Protein AF-X1FLE8-F1 (afdb_monomer)

Radius of gyration: 10.7 Å; Cα contacts (8 Å, |Δi|>4): 84; chains: 1; bounding box: 26×16×27 Å

Foldseek 3Di:
DQVVVQWDFDDDDPFWTKIARPVVRFIDIHGPDPDDDQVRQCVRCVRSVHHRDDDD

InterPro domains:
  IPR012933 HicA mRNA interf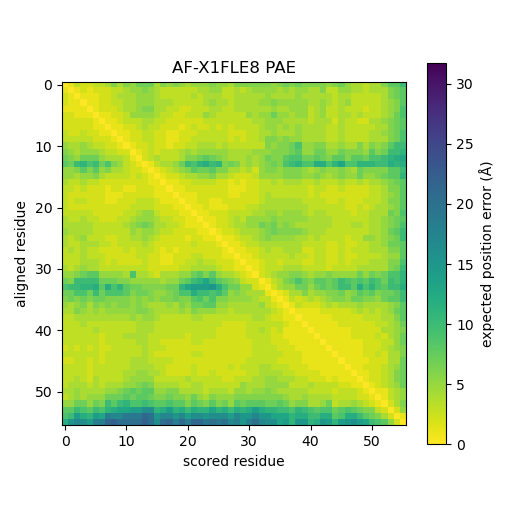erase family [PF07927] (2-50)
  IPR038570 HicA superfamily [G3DSA:3.30.920.30] (1-53)

Sequence (56 aa):
HLRKNGCIFVREDARHSVFFNPLIKKSSTVPRHAEIDNFLAKKICRDLGIEPPKRK

Structure (mmCIF, N/CA/C/O backbone):
data_AF-X1FLE8-F1
#
_entry.id   AF-X1FLE8-F1
#
loop_
_atom_site.group_PDB
_atom_site.id
_atom_site.type_symbol
_atom_site.label_atom_id
_atom_site.label_alt_id
_atom_site.label_comp_id
_atom_site.label_asym_id
_atom_site.label_entity_id
_atom_site.label_seq_id
_atom_site.pdbx_PDB_ins_code
_atom_site.Cartn_x
_atom_site.Cartn_y
_a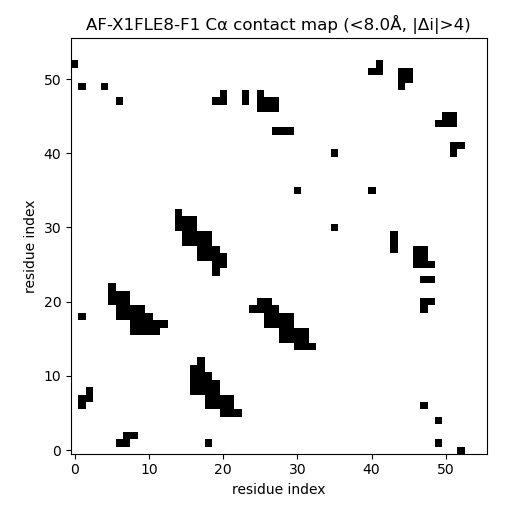tom_site.Cartn_z
_atom_site.occupancy
_atom_site.B_iso_or_equiv
_atom_site.auth_seq_id
_atom_site.auth_comp_id
_atom_site.auth_asym_id
_atom_site.auth_atom_id
_atom_site.pdbx_PDB_model_num
ATOM 1 N N . HIS A 1 1 ? 2.995 -10.181 3.029 1.00 83.44 1 HIS A N 1
ATOM 2 C CA . HIS A 1 1 ? 2.749 -9.180 4.090 1.00 83.44 1 HIS A CA 1
ATOM 3 C C . HIS A 1 1 ? 1.370 -8.537 3.966 1.00 83.44 1 HIS A C 1
ATOM 5 O O . HIS A 1 1 ? 0.532 -8.784 4.818 1.00 83.44 1 HIS A O 1
ATOM 11 N N . LEU A 1 2 ? 1.085 -7.807 2.881 1.00 85.62 2 LEU A N 1
ATOM 12 C CA . LEU A 1 2 ? -0.156 -7.028 2.705 1.00 85.62 2 LEU A CA 1
ATOM 13 C C . LEU A 1 2 ? -1.446 -7.845 2.890 1.00 85.62 2 LEU A C 1
ATOM 15 O O . LEU A 1 2 ? -2.255 -7.521 3.751 1.00 85.62 2 LEU A O 1
ATOM 19 N N . ARG A 1 3 ? -1.588 -8.969 2.174 1.00 85.44 3 ARG A N 1
ATOM 20 C CA . ARG A 1 3 ? -2.756 -9.865 2.307 1.00 85.44 3 ARG A CA 1
ATOM 21 C C . ARG A 1 3 ? -2.947 -10.420 3.725 1.00 85.44 3 ARG A C 1
ATOM 23 O O . ARG A 1 3 ? -4.076 -10.639 4.135 1.00 85.44 3 ARG A O 1
ATOM 30 N N . LYS A 1 4 ? -1.859 -10.622 4.484 1.00 87.00 4 LYS A N 1
ATOM 31 C CA . LYS A 1 4 ? -1.931 -11.082 5.885 1.00 87.00 4 LYS A CA 1
ATOM 32 C C . LYS A 1 4 ? -2.449 -9.993 6.831 1.00 87.00 4 LYS A C 1
ATOM 34 O O . LYS A 1 4 ? -3.014 -10.325 7.858 1.00 87.00 4 LYS A O 1
ATOM 39 N N . ASN A 1 5 ? -2.280 -8.719 6.473 1.00 87.75 5 ASN A N 1
ATOM 40 C CA . ASN A 1 5 ? -2.775 -7.573 7.239 1.00 87.75 5 ASN A CA 1
ATOM 41 C C . ASN A 1 5 ? -4.170 -7.110 6.768 1.00 87.75 5 ASN A C 1
ATOM 43 O O . ASN A 1 5 ? -4.562 -5.978 7.026 1.00 87.75 5 ASN A O 1
ATOM 47 N N . GLY A 1 6 ? -4.902 -7.940 6.015 1.00 87.94 6 GLY A N 1
ATOM 48 C CA . GLY A 1 6 ? -6.243 -7.597 5.529 1.00 87.94 6 GLY A CA 1
ATOM 49 C C . GLY A 1 6 ? -6.275 -6.607 4.360 1.00 87.94 6 GLY A C 1
ATOM 50 O O . GLY A 1 6 ? -7.350 -6.142 3.993 1.00 87.94 6 GLY A O 1
ATOM 51 N N . CYS A 1 7 ? -5.132 -6.289 3.739 1.00 91.69 7 CYS A N 1
ATOM 52 C CA . CYS A 1 7 ? -5.123 -5.496 2.510 1.00 91.69 7 CYS A CA 1
ATOM 53 C C . CYS A 1 7 ? -5.603 -6.344 1.326 1.00 91.69 7 CYS A C 1
ATOM 55 O O . CYS A 1 7 ? -5.089 -7.439 1.070 1.00 91.69 7 CYS A O 1
ATOM 57 N N . ILE A 1 8 ? -6.553 -5.796 0.579 1.00 92.88 8 ILE A N 1
ATOM 58 C CA . ILE A 1 8 ? -7.189 -6.402 -0.584 1.00 92.88 8 ILE A CA 1
ATOM 59 C C . ILE A 1 8 ? -6.492 -5.895 -1.843 1.00 92.88 8 ILE A C 1
ATOM 61 O O . ILE A 1 8 ? -6.150 -4.720 -1.957 1.00 92.88 8 ILE A O 1
ATOM 65 N N . PHE A 1 9 ? -6.265 -6.789 -2.794 1.00 92.25 9 PHE A N 1
ATOM 66 C CA . PHE A 1 9 ? -5.787 -6.414 -4.116 1.00 92.25 9 PHE 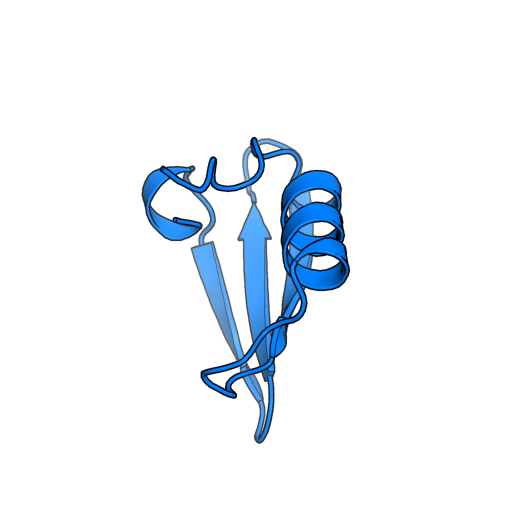A CA 1
ATOM 67 C C . PHE A 1 9 ? -6.956 -5.870 -4.950 1.00 92.25 9 PHE A C 1
ATOM 69 O O . PHE A 1 9 ? -7.987 -6.530 -5.049 1.00 92.25 9 PHE A O 1
ATOM 76 N N . VAL A 1 10 ? -6.803 -4.673 -5.520 1.00 92.75 10 VAL A N 1
ATOM 77 C CA . VAL A 1 10 ? -7.876 -3.993 -6.267 1.00 92.75 10 VAL A CA 1
ATOM 78 C C . VAL A 1 10 ? -7.703 -4.174 -7.765 1.00 92.75 10 VAL A C 1
ATOM 80 O O . VAL A 1 10 ? -8.631 -4.587 -8.451 1.00 92.75 10 VAL A O 1
ATOM 83 N N . ARG A 1 11 ? -6.525 -3.819 -8.283 1.00 92.75 11 ARG A N 1
ATOM 84 C CA . ARG A 1 11 ? -6.220 -3.868 -9.715 1.00 92.75 11 ARG A CA 1
ATOM 85 C C . ARG A 1 11 ? -4.722 -3.971 -9.957 1.00 92.75 11 ARG A C 1
ATOM 87 O O . ARG A 1 11 ? -3.926 -3.475 -9.156 1.00 92.75 11 ARG A O 1
ATOM 94 N N . GLU A 1 12 ? -4.362 -4.586 -11.077 1.00 92.38 12 GLU A N 1
ATOM 95 C CA . GLU A 1 12 ? -2.995 -4.596 -11.597 1.00 92.38 12 GLU A CA 1
ATOM 96 C C . GLU A 1 12 ? -2.882 -3.594 -12.736 1.00 92.38 12 GLU A C 1
ATOM 98 O O . GLU A 1 12 ? -3.736 -3.561 -13.616 1.00 92.38 12 GLU A O 1
ATOM 103 N N . ASP A 1 13 ? -1.818 -2.807 -12.714 1.00 88.56 13 ASP A N 1
ATOM 104 C CA . ASP A 1 13 ? -1.349 -1.997 -13.829 1.00 88.56 13 ASP A CA 1
ATOM 105 C C . ASP A 1 13 ? -0.010 -2.569 -14.335 1.00 88.56 13 ASP A C 1
ATOM 107 O O . ASP A 1 13 ? 0.604 -3.415 -13.680 1.00 88.56 13 ASP A O 1
ATOM 111 N N . ALA A 1 14 ? 0.486 -2.101 -15.483 1.00 85.31 14 ALA A N 1
ATOM 112 C CA . ALA A 1 14 ? 1.629 -2.691 -16.185 1.00 85.31 14 ALA A CA 1
ATOM 113 C C . ALA A 1 14 ? 2.888 -2.855 -15.308 1.00 85.31 14 ALA A C 1
ATOM 115 O O . ALA A 1 14 ? 3.629 -3.825 -15.451 1.00 85.31 14 ALA A O 1
ATOM 116 N N . ARG A 1 15 ? 3.140 -1.912 -14.389 1.00 87.50 15 ARG A N 1
ATOM 117 C CA . ARG A 1 15 ? 4.320 -1.921 -13.496 1.00 87.50 15 ARG A CA 1
ATOM 118 C C . ARG A 1 15 ? 3.988 -1.874 -12.005 1.00 87.50 15 ARG A C 1
ATOM 120 O O . ARG A 1 15 ? 4.897 -1.952 -11.176 1.00 87.50 15 ARG A O 1
ATOM 127 N N . HIS A 1 16 ? 2.711 -1.751 -11.656 1.00 91.31 16 HIS A N 1
ATOM 128 C CA . HIS A 1 16 ? 2.288 -1.524 -10.280 1.00 91.31 16 HIS A CA 1
ATOM 129 C C . HIS A 1 16 ? 0.999 -2.270 -9.950 1.00 91.31 16 HIS A C 1
ATOM 131 O O . HIS A 1 16 ? 0.091 -2.358 -10.764 1.00 91.31 16 HIS A O 1
ATOM 137 N N . SER A 1 17 ? 0.880 -2.731 -8.715 1.00 92.69 17 SER A N 1
ATOM 138 C CA . SER A 1 17 ? -0.319 -3.354 -8.166 1.00 92.69 17 SER A CA 1
ATOM 139 C C . SER A 1 17 ? -0.951 -2.411 -7.145 1.00 92.69 17 SER A C 1
ATOM 141 O O . SER A 1 17 ? -0.267 -1.898 -6.260 1.00 92.69 17 SER A O 1
ATOM 143 N N . VAL A 1 18 ? -2.258 -2.176 -7.239 1.00 92.44 18 VAL A N 1
ATOM 144 C CA . VAL A 1 18 ? -2.986 -1.331 -6.284 1.00 92.44 18 VAL A CA 1
ATOM 145 C C . VAL A 1 18 ? -3.586 -2.201 -5.189 1.00 92.44 18 VAL A C 1
ATOM 147 O O . VAL A 1 18 ? -4.345 -3.134 -5.462 1.00 92.44 18 VAL A O 1
ATOM 150 N N . PHE A 1 19 ? -3.273 -1.860 -3.942 1.00 93.56 19 PHE A N 1
ATOM 151 C CA . PHE A 1 19 ? -3.834 -2.486 -2.752 1.00 93.56 19 PHE A CA 1
ATOM 152 C C . PHE A 1 19 ? -4.722 -1.502 -2.002 1.00 93.56 19 PHE A C 1
ATOM 154 O O . PHE A 1 19 ? -4.417 -0.317 -1.918 1.00 93.56 19 PHE A O 1
ATOM 161 N N . PHE A 1 20 ? -5.805 -2.003 -1.425 1.00 93.25 20 PHE A N 1
ATOM 162 C CA . PHE A 1 20 ? -6.744 -1.249 -0.610 1.00 93.25 20 PHE A CA 1
ATOM 163 C C . PHE A 1 20 ? -6.903 -1.916 0.748 1.00 93.25 20 PHE A C 1
ATOM 165 O O . PHE A 1 20 ? -7.154 -3.115 0.840 1.00 93.25 20 PHE A O 1
ATOM 172 N N . ASN A 1 21 ? -6.759 -1.134 1.810 1.00 94.19 21 ASN A N 1
ATOM 173 C CA . ASN A 1 21 ? -7.064 -1.552 3.161 1.00 94.19 21 ASN A CA 1
ATOM 174 C C . ASN A 1 21 ? -8.488 -1.089 3.533 1.00 94.19 21 ASN A C 1
ATOM 176 O O . ASN A 1 21 ? -8.686 0.107 3.773 1.00 94.19 21 ASN A O 1
ATOM 180 N N . PRO A 1 22 ? -9.471 -2.005 3.629 1.00 90.56 22 PRO A N 1
ATOM 181 C CA . PRO A 1 22 ? -10.839 -1.663 4.014 1.00 90.56 22 PRO A CA 1
ATOM 182 C C . PRO A 1 22 ? -10.954 -1.182 5.466 1.00 90.56 22 PRO A C 1
ATOM 184 O O . PRO A 1 22 ? -11.873 -0.425 5.766 1.00 90.56 22 PRO A O 1
ATOM 187 N N . LEU A 1 23 ? -10.021 -1.563 6.350 1.00 89.31 23 LEU A N 1
ATOM 188 C CA . LEU A 1 23 ? -10.061 -1.209 7.775 1.00 89.31 23 LEU A CA 1
ATOM 189 C C . LEU A 1 2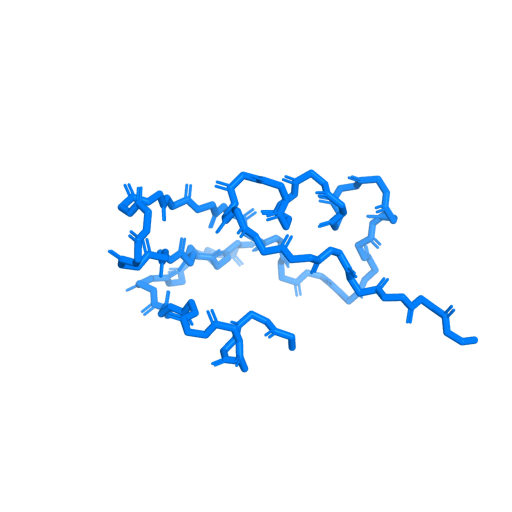3 ? -9.928 0.300 7.990 1.00 89.31 23 LEU A C 1
ATOM 191 O O . LEU A 1 23 ? -10.616 0.877 8.824 1.00 89.31 23 LEU A O 1
ATOM 195 N N . ILE A 1 24 ? -9.063 0.941 7.205 1.00 90.75 24 ILE A N 1
ATOM 196 C CA . ILE A 1 24 ? -8.801 2.385 7.283 1.00 90.75 24 ILE A CA 1
ATOM 197 C C . ILE A 1 24 ? -9.271 3.143 6.036 1.00 90.75 24 ILE A C 1
ATOM 199 O O . ILE A 1 24 ? -9.052 4.348 5.925 1.00 90.75 24 ILE A O 1
ATOM 203 N N . LYS A 1 25 ? -9.886 2.434 5.079 1.00 90.81 25 LYS A N 1
ATOM 204 C CA . LYS A 1 25 ? -10.336 2.952 3.777 1.00 90.81 25 LYS A CA 1
ATOM 205 C C . LYS A 1 25 ? -9.230 3.685 2.998 1.00 90.81 25 LYS A C 1
ATOM 207 O O . LYS A 1 25 ? -9.480 4.715 2.374 1.00 90.81 25 LYS A O 1
ATOM 212 N N . LYS A 1 26 ? -8.000 3.162 3.026 1.00 92.69 26 LYS A N 1
ATOM 213 C CA . LYS A 1 26 ? -6.843 3.713 2.291 1.00 92.69 26 LYS A CA 1
ATOM 214 C C . LYS A 1 26 ? -6.397 2.771 1.190 1.00 92.69 26 LYS A C 1
ATOM 216 O O . LYS A 1 26 ? -6.497 1.558 1.336 1.00 92.69 26 LYS A O 1
ATOM 221 N N . SER A 1 27 ? -5.858 3.321 0.111 1.00 92.31 27 SER A N 1
ATOM 222 C CA . SER A 1 27 ? -5.266 2.555 -0.984 1.00 92.31 27 SER A CA 1
ATOM 223 C C . SER A 1 27 ? -3.848 3.013 -1.258 1.00 92.31 27 SER A C 1
ATOM 22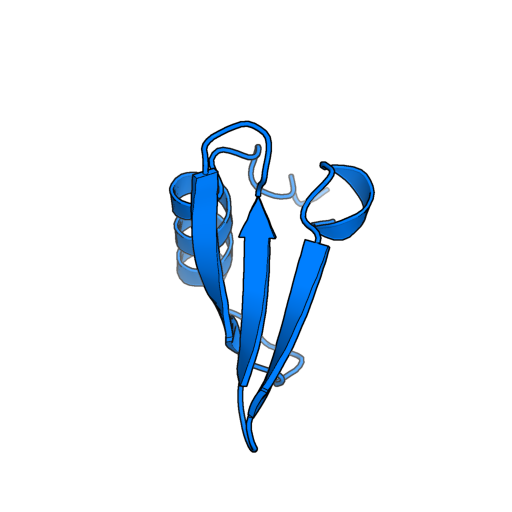5 O O . SER A 1 27 ? -3.602 4.214 -1.265 1.00 92.31 27 SER A O 1
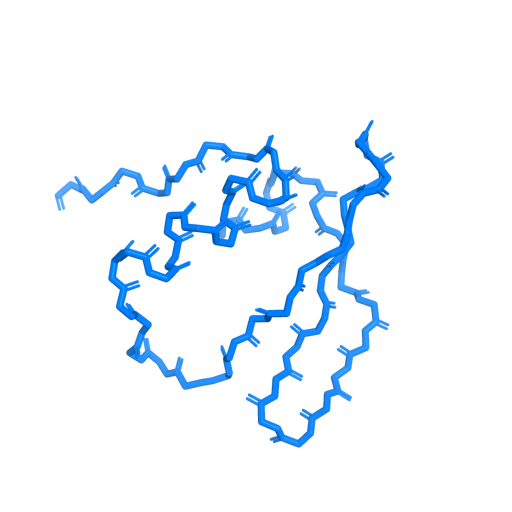ATOM 227 N N . SER A 1 28 ? -2.965 2.070 -1.571 1.00 93.50 28 SER A N 1
ATOM 228 C CA . SER A 1 28 ? -1.576 2.350 -1.912 1.00 93.50 28 SER A CA 1
ATOM 229 C C . SER A 1 28 ? -1.110 1.527 -3.106 1.00 93.50 28 SER A C 1
ATOM 231 O O . SER A 1 28 ? -1.599 0.422 -3.367 1.00 93.50 28 SER A O 1
ATOM 233 N N . THR A 1 29 ? -0.146 2.082 -3.831 1.00 93.00 29 THR A N 1
ATOM 234 C CA . THR A 1 29 ? 0.408 1.502 -5.053 1.00 93.00 29 THR A CA 1
ATOM 235 C C . THR A 1 29 ? 1.725 0.810 -4.737 1.00 93.00 29 THR A C 1
ATOM 237 O O . THR A 1 29 ? 2.634 1.408 -4.166 1.00 93.00 29 THR A O 1
ATOM 240 N N . VAL A 1 30 ? 1.836 -0.456 -5.124 1.00 90.56 30 VAL A N 1
ATOM 241 C CA . VAL A 1 30 ? 2.993 -1.305 -4.844 1.00 90.56 30 VAL A CA 1
ATOM 242 C C . VAL A 1 30 ? 3.681 -1.633 -6.163 1.00 90.56 30 VAL A C 1
ATOM 244 O O . VAL A 1 30 ? 3.037 -2.203 -7.045 1.00 90.56 30 VAL A O 1
ATOM 247 N N . PRO A 1 31 ? 4.959 -1.271 -6.350 1.00 90.56 31 PRO A N 1
ATOM 248 C CA . PRO A 1 31 ? 5.683 -1.636 -7.560 1.00 90.56 31 PRO A CA 1
ATOM 249 C C . PRO A 1 31 ? 5.845 -3.153 -7.665 1.00 90.56 31 PRO A C 1
ATOM 251 O O . PRO A 1 31 ? 5.945 -3.854 -6.659 1.00 90.56 31 PRO A O 1
ATOM 254 N N . ARG A 1 32 ? 5.863 -3.660 -8.901 1.00 86.56 32 ARG A N 1
ATOM 255 C CA . ARG A 1 32 ? 5.891 -5.105 -9.170 1.00 86.56 32 ARG A CA 1
ATOM 256 C C . ARG A 1 32 ? 7.300 -5.701 -9.290 1.00 86.56 32 ARG A C 1
ATOM 258 O O . ARG A 1 32 ? 7.436 -6.900 -9.511 1.00 86.56 32 ARG A O 1
ATOM 265 N N . HIS A 1 33 ? 8.348 -4.889 -9.166 1.00 83.94 33 HIS A N 1
ATOM 266 C CA . HIS A 1 33 ? 9.722 -5.390 -9.155 1.00 83.94 33 HIS A CA 1
ATOM 267 C C . HIS A 1 33 ? 10.074 -6.017 -7.796 1.00 83.94 33 HIS A C 1
ATOM 269 O O . HIS A 1 33 ? 9.541 -5.625 -6.760 1.00 83.94 33 HIS A O 1
ATOM 275 N N . ALA A 1 34 ? 10.975 -7.002 -7.809 1.00 73.62 34 ALA A N 1
ATOM 276 C CA . ALA A 1 34 ? 11.346 -7.770 -6.619 1.00 73.62 34 ALA A CA 1
ATOM 277 C C . ALA A 1 34 ? 12.128 -6.944 -5.579 1.00 73.62 34 ALA A C 1
ATOM 279 O O . ALA A 1 34 ? 12.034 -7.211 -4.381 1.00 73.62 34 ALA A O 1
ATOM 280 N N . GLU A 1 35 ? 12.867 -5.926 -6.022 1.00 84.38 35 GLU A N 1
ATOM 281 C CA . GLU A 1 35 ? 13.694 -5.082 -5.160 1.00 84.38 35 GLU A CA 1
ATOM 282 C C . GLU A 1 35 ? 12.994 -3.770 -4.824 1.00 84.38 35 GLU A C 1
ATOM 284 O O . GLU A 1 35 ? 13.096 -2.782 -5.543 1.00 84.38 35 GLU A O 1
ATOM 289 N N . ILE A 1 36 ? 12.262 -3.766 -3.714 1.00 84.19 36 ILE A N 1
ATOM 290 C CA . ILE A 1 36 ? 11.631 -2.558 -3.184 1.00 84.19 36 ILE A CA 1
ATOM 291 C C . ILE A 1 36 ? 12.524 -1.997 -2.084 1.00 84.19 36 ILE A C 1
ATOM 293 O O . ILE A 1 36 ? 12.873 -2.705 -1.135 1.00 84.19 36 ILE A O 1
ATOM 297 N N . ASP A 1 37 ? 12.851 -0.710 -2.184 1.00 87.38 37 ASP A N 1
ATOM 298 C CA . ASP A 1 37 ? 13.616 -0.024 -1.151 1.00 87.38 37 ASP A CA 1
ATOM 299 C C . ASP A 1 37 ? 12.906 -0.106 0.216 1.00 87.38 37 ASP A C 1
ATOM 301 O O . ASP A 1 37 ? 11.680 0.023 0.321 1.00 87.38 37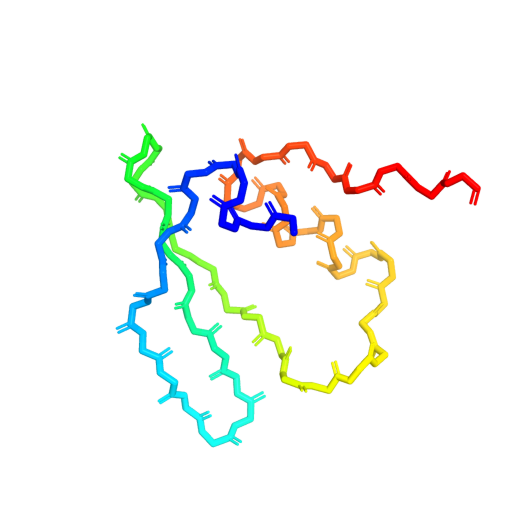 ASP A O 1
ATOM 305 N N . ASN A 1 38 ? 13.669 -0.311 1.292 1.00 87.62 38 ASN A N 1
ATOM 306 C CA . ASN A 1 38 ? 13.103 -0.470 2.633 1.00 87.62 38 ASN A CA 1
ATOM 307 C C . ASN A 1 38 ? 12.303 0.765 3.078 1.00 87.62 38 ASN A C 1
ATOM 309 O O . ASN A 1 38 ? 11.309 0.625 3.796 1.00 87.62 38 ASN A O 1
ATOM 313 N N . PHE A 1 39 ? 12.707 1.969 2.668 1.00 89.50 39 PHE A N 1
ATOM 314 C CA . PHE A 1 39 ? 11.960 3.193 2.943 1.00 89.50 39 PHE A CA 1
ATOM 315 C C . PHE A 1 39 ? 10.643 3.219 2.171 1.00 89.50 39 PHE A C 1
ATOM 317 O O . PHE A 1 39 ? 9.613 3.577 2.747 1.00 89.50 39 PHE A O 1
ATOM 324 N N . LEU A 1 40 ? 10.643 2.776 0.909 1.00 89.44 40 LEU A N 1
ATOM 325 C CA . LEU A 1 40 ? 9.425 2.683 0.105 1.00 89.44 40 LEU A CA 1
ATOM 326 C C . LEU A 1 40 ? 8.452 1.657 0.696 1.00 89.44 40 LEU A C 1
ATOM 328 O O . LEU A 1 40 ? 7.278 1.969 0.890 1.00 89.44 40 LEU A O 1
ATOM 332 N N . ALA A 1 41 ? 8.941 0.477 1.082 1.00 89.00 41 ALA A N 1
ATOM 333 C CA . ALA A 1 41 ? 8.135 -0.541 1.750 1.00 89.00 41 ALA A CA 1
ATOM 334 C C . ALA A 1 41 ? 7.532 -0.021 3.067 1.00 89.00 41 ALA A C 1
ATOM 336 O O . ALA A 1 41 ? 6.339 -0.207 3.316 1.00 89.00 41 ALA A O 1
ATOM 337 N N . LYS A 1 42 ? 8.320 0.688 3.890 1.00 90.56 42 LYS A N 1
ATOM 338 C CA . LYS A 1 42 ? 7.831 1.3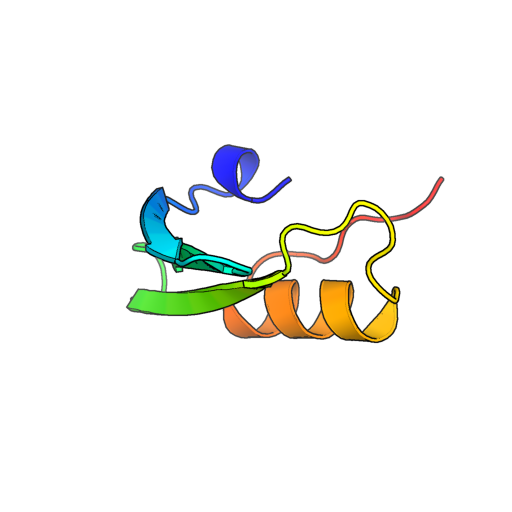40 5.118 1.00 90.56 42 LYS A CA 1
ATOM 339 C C . LYS A 1 42 ? 6.766 2.393 4.822 1.00 90.56 42 LYS A C 1
ATOM 341 O O . LYS A 1 42 ? 5.765 2.445 5.533 1.00 90.56 42 LYS A O 1
ATOM 346 N N . LYS A 1 43 ? 6.957 3.209 3.782 1.00 91.88 43 LYS A N 1
ATOM 347 C CA . LYS A 1 43 ? 5.996 4.241 3.371 1.00 91.88 43 LYS A CA 1
ATOM 348 C C . LYS A 1 43 ? 4.674 3.622 2.924 1.00 91.88 43 LYS A C 1
ATOM 350 O O . LYS A 1 43 ? 3.637 4.043 3.415 1.00 91.88 43 LYS A O 1
ATOM 355 N N . ILE A 1 44 ? 4.718 2.594 2.075 1.00 91.56 44 ILE A N 1
ATOM 356 C CA . ILE A 1 44 ? 3.536 1.836 1.631 1.00 91.56 44 ILE A CA 1
ATOM 357 C C . ILE A 1 44 ? 2.804 1.236 2.835 1.00 91.56 44 ILE A C 1
ATOM 359 O O . ILE A 1 44 ? 1.587 1.354 2.944 1.00 91.56 44 ILE A O 1
ATOM 363 N N . CYS A 1 45 ? 3.537 0.620 3.767 1.00 90.81 45 CYS A N 1
ATOM 364 C CA . CYS A 1 45 ? 2.935 0.053 4.972 1.00 90.81 45 CYS A CA 1
ATOM 365 C C . CYS A 1 45 ? 2.259 1.136 5.821 1.00 90.81 45 CYS A C 1
ATOM 367 O O . CYS A 1 45 ? 1.125 0.958 6.248 1.00 90.81 45 CYS A O 1
ATOM 369 N N . ARG A 1 46 ? 2.907 2.291 5.996 1.00 91.00 46 ARG A N 1
ATOM 370 C CA . ARG A 1 46 ? 2.348 3.425 6.740 1.00 91.00 46 ARG A CA 1
ATOM 371 C C . ARG A 1 46 ? 1.113 4.023 6.066 1.00 91.00 46 ARG A C 1
ATOM 373 O O . ARG A 1 46 ? 0.164 4.370 6.758 1.00 91.00 46 ARG A O 1
ATOM 380 N N . ASP A 1 47 ? 1.112 4.109 4.741 1.00 91.75 47 ASP A N 1
ATOM 381 C CA . ASP A 1 47 ? -0.016 4.599 3.942 1.00 91.75 47 ASP A CA 1
ATOM 382 C C . ASP A 1 47 ? -1.225 3.649 4.013 1.00 91.75 47 ASP A C 1
ATOM 384 O O . ASP A 1 47 ? -2.368 4.082 4.155 1.00 91.75 47 ASP A O 1
ATOM 388 N N . LEU A 1 48 ? -0.959 2.339 4.036 1.00 90.62 48 LEU A N 1
ATOM 389 C CA . LEU A 1 48 ? -1.949 1.291 4.293 1.00 90.62 48 LEU A CA 1
ATOM 390 C C . LEU A 1 48 ? -2.264 1.102 5.786 1.00 90.62 48 LEU A C 1
ATOM 392 O O . LEU A 1 48 ? -3.101 0.261 6.107 1.00 90.62 48 LEU A O 1
ATOM 396 N N . GLY A 1 49 ? -1.632 1.856 6.692 1.00 89.56 49 GLY A N 1
ATOM 397 C CA . GLY A 1 49 ? -1.794 1.755 8.149 1.00 89.56 49 GLY A CA 1
ATOM 398 C C . GLY A 1 49 ? -1.504 0.369 8.727 1.00 89.56 49 GLY A C 1
ATOM 399 O O . GLY A 1 49 ? -2.154 -0.052 9.678 1.00 89.56 49 GLY A O 1
ATOM 400 N N . ILE A 1 50 ? -0.543 -0.343 8.145 1.00 90.50 50 ILE A N 1
ATOM 401 C CA . ILE A 1 50 ? -0.059 -1.641 8.617 1.00 90.50 50 ILE A CA 1
ATOM 402 C C . ILE A 1 50 ? 1.371 -1.503 9.143 1.00 90.50 50 ILE A C 1
ATOM 404 O O . ILE A 1 50 ? 2.129 -0.622 8.725 1.00 90.50 50 ILE A O 1
ATOM 408 N N . GLU A 1 51 ? 1.775 -2.402 10.035 1.00 88.38 51 GLU A N 1
ATOM 409 C CA . GLU A 1 51 ? 3.154 -2.410 10.515 1.00 88.38 51 GLU A CA 1
ATOM 410 C C . GLU A 1 51 ? 4.126 -2.770 9.380 1.00 88.38 51 GLU A C 1
ATOM 412 O O . GLU A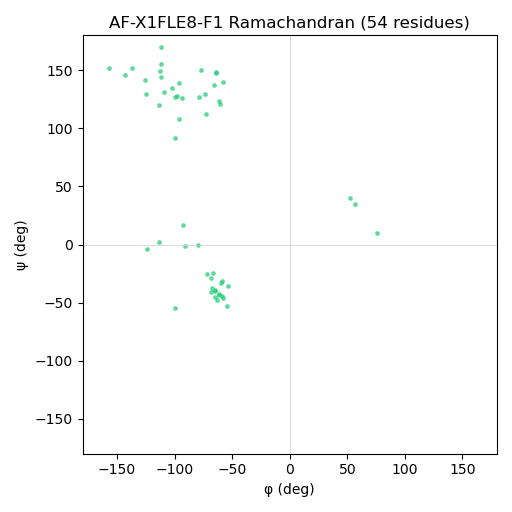 1 51 ? 3.850 -3.686 8.597 1.00 88.38 51 GLU A O 1
ATOM 417 N N . PRO A 1 52 ? 5.273 -2.077 9.258 1.00 86.44 52 PRO A N 1
ATOM 418 C CA . PRO A 1 52 ? 6.275 -2.427 8.265 1.00 86.44 52 PRO A CA 1
ATOM 419 C C . PRO A 1 52 ? 6.855 -3.821 8.548 1.00 86.44 52 PRO A C 1
ATOM 421 O O . PRO A 1 52 ? 6.984 -4.212 9.712 1.00 86.44 52 PRO A O 1
ATOM 424 N N . PRO A 1 53 ? 7.242 -4.586 7.511 1.00 81.62 53 PRO A N 1
ATOM 425 C CA . PRO A 1 53 ? 7.882 -5.877 7.714 1.00 81.62 53 PRO A CA 1
ATOM 426 C C . PRO A 1 53 ? 9.189 -5.685 8.496 1.00 81.62 53 PRO A C 1
ATOM 428 O O . PRO A 1 53 ? 10.091 -4.968 8.059 1.00 81.62 53 PRO A O 1
ATOM 431 N N . LYS A 1 54 ? 9.294 -6.321 9.668 1.00 74.31 54 LYS A N 1
ATOM 432 C CA . LYS A 1 54 ? 10.544 -6.381 10.433 1.00 74.31 54 LYS A CA 1
ATOM 433 C C . LYS A 1 54 ? 11.486 -7.336 9.696 1.00 74.31 54 LYS A C 1
ATOM 435 O O . LYS A 1 54 ? 11.193 -8.527 9.613 1.00 74.31 54 LYS A O 1
ATOM 440 N N . ARG A 1 55 ? 12.583 -6.822 9.125 1.00 63.53 55 ARG A N 1
ATOM 441 C CA . ARG A 1 55 ? 13.698 -7.680 8.690 1.00 63.53 55 ARG A CA 1
ATOM 442 C C . ARG A 1 55 ? 14.242 -8.386 9.940 1.00 63.53 55 ARG A C 1
ATOM 444 O O . ARG A 1 55 ? 14.552 -7.704 10.916 1.00 63.53 55 ARG A O 1
ATOM 451 N N . LYS A 1 56 ? 14.267 -9.720 9.917 1.00 50.12 56 LYS A N 1
ATOM 452 C CA . LYS A 1 56 ? 15.166 -10.516 10.760 1.00 50.12 56 LYS A CA 1
ATOM 453 C C . LYS A 1 56 ? 16.514 -10.606 10.064 1.00 50.12 56 LYS A C 1
ATOM 455 O O . LYS A 1 56 ? 16.497 -10.605 8.812 1.00 50.12 56 LYS A O 1
#

pLDDT: mean 87.91, std 7.38, range [50.12, 94.19]

Organism: NCBI:txid412755

Secondary structure (DSSP, 8-state):
-GGGGTPEEEEE-SSEEEEEETTTTEEEEEE-SS---HHHHHHHHHHTT-PPP---

Solvent-accessible surface area (backbone atoms only — not comparable to full-atom values): 3468 Å² total; per-residue (Å²): 111,58,65,81,73,62,32,41,81,74,51,79,53,99,63,33,36,34,33,32,19,73,92,78,72,28,68,38,77,41,70,69,62,92,84,67,54,69,67,57,50,40,48,47,22,54,61,46,72,42,83,54,86,78,84,128

Nearest PDB structures (foldseek):
  6g26-assembly1_F  TM=8.807E-01  e=7.570E-02  Burkholderia pseudomallei K96243
  7mkn-assembly1_L  TM=9.320E-01  e=8.337E-01  Escherichia coli K-12
  5j3b-assembly1_A  TM=8.334E-01  e=1.313E+00  Acinetobacter baumannii
  7kui-assembly1_H  TM=7.128E-01  e=9.492E-01  Rous sarcoma virus (strain Schmidt-Ruppin A)
  1eif-assembly1_A  TM=7.372E-01  e=3.704E+00  Methanocaldococcus jannaschii

Mean predicted aligned error: 4.31 Å